Protein AF-A0A7Y5HGL3-F1 (afdb_monomer_lite)

Structure (mmCIF, N/CA/C/O backbone):
data_AF-A0A7Y5HGL3-F1
#
_entry.id   AF-A0A7Y5HGL3-F1
#
loop_
_atom_site.group_PDB
_atom_site.id
_atom_site.type_symbol
_atom_site.label_atom_id
_atom_site.label_alt_id
_atom_site.label_comp_id
_atom_site.label_asym_id
_atom_site.label_entity_id
_atom_site.label_seq_id
_atom_site.pdbx_PDB_ins_code
_atom_site.Cartn_x
_atom_site.Cartn_y
_atom_site.Cartn_z
_atom_site.occupancy
_atom_site.B_iso_or_equiv
_atom_site.auth_seq_id
_atom_site.auth_comp_id
_atom_site.auth_asym_id
_atom_site.auth_atom_id
_atom_site.pdbx_PDB_model_num
ATOM 1 N N . PRO A 1 1 ? 9.202 -0.296 -78.686 1.00 51.34 1 PRO A N 1
ATOM 2 C CA . PRO A 1 1 ? 9.244 -1.516 -77.836 1.00 51.34 1 PRO A CA 1
ATOM 3 C C . PRO A 1 1 ? 9.021 -1.126 -76.359 1.00 51.34 1 PRO A C 1
ATOM 5 O O . PRO A 1 1 ? 9.904 -0.532 -75.760 1.00 51.34 1 PRO A O 1
ATOM 8 N N . ARG A 1 2 ? 7.763 -1.090 -75.887 1.00 49.25 2 ARG A N 1
ATOM 9 C CA . ARG A 1 2 ? 7.068 -2.164 -75.126 1.00 49.25 2 ARG A CA 1
ATOM 10 C C . ARG A 1 2 ? 7.863 -2.584 -73.865 1.00 49.25 2 ARG A C 1
ATOM 12 O O . ARG A 1 2 ? 8.998 -2.998 -74.021 1.00 49.25 2 ARG A O 1
ATOM 19 N N . GLY A 1 3 ? 7.358 -2.514 -72.632 1.00 52.62 3 GLY A N 1
ATOM 20 C CA . GLY A 1 3 ? 5.964 -2.451 -72.192 1.00 52.62 3 GLY A CA 1
ATOM 21 C C . GLY A 1 3 ? 5.788 -1.822 -70.806 1.00 52.62 3 GLY A C 1
ATOM 22 O O . GLY A 1 3 ? 6.617 -1.968 -69.911 1.00 52.62 3 GLY A O 1
ATOM 23 N N . ARG A 1 4 ? 4.673 -1.099 -70.685 1.00 59.66 4 A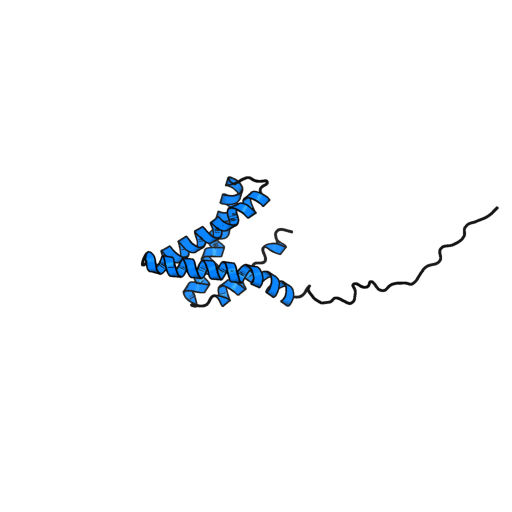RG A N 1
ATOM 24 C CA . ARG A 1 4 ? 3.949 -0.822 -69.449 1.00 59.66 4 ARG A CA 1
ATOM 25 C C . ARG A 1 4 ? 2.806 -1.830 -69.418 1.00 59.66 4 ARG A C 1
ATOM 27 O O . ARG A 1 4 ? 1.859 -1.633 -70.160 1.00 59.66 4 ARG A O 1
ATOM 34 N N . ASP A 1 5 ? 2.912 -2.843 -68.575 1.00 55.31 5 ASP A N 1
ATOM 35 C CA . ASP A 1 5 ? 1.828 -3.730 -68.146 1.00 55.31 5 ASP A CA 1
ATOM 36 C C . ASP A 1 5 ? 2.163 -3.996 -66.669 1.00 55.31 5 ASP A C 1
ATOM 38 O O . ASP A 1 5 ? 3.287 -4.359 -66.346 1.00 55.31 5 ASP A O 1
ATOM 42 N N . GLY A 1 6 ? 1.361 -3.643 -65.675 1.00 56.62 6 GLY A N 1
ATOM 43 C CA . GLY A 1 6 ? -0.039 -3.978 -65.520 1.00 56.62 6 GLY A CA 1
ATOM 44 C C . GLY A 1 6 ? -0.141 -4.661 -64.158 1.00 56.62 6 GLY A C 1
ATOM 45 O O . GLY A 1 6 ? 0.091 -5.857 -64.051 1.00 56.62 6 GLY A O 1
ATOM 46 N N . LEU A 1 7 ? -0.446 -3.903 -63.105 1.00 60.06 7 LEU A N 1
ATOM 47 C CA . LEU A 1 7 ? -0.928 -4.472 -61.846 1.00 60.06 7 LEU A CA 1
ATOM 48 C C . LEU A 1 7 ? -2.207 -3.741 -61.469 1.00 60.06 7 LEU A C 1
ATOM 50 O O . LEU A 1 7 ? -2.236 -2.780 -60.705 1.00 60.06 7 LEU A O 1
ATOM 54 N N . ALA A 1 8 ? -3.261 -4.213 -62.130 1.00 55.59 8 ALA A N 1
ATOM 55 C CA . ALA A 1 8 ? -4.640 -3.993 -61.765 1.00 55.59 8 ALA A CA 1
ATOM 56 C C . ALA A 1 8 ? -4.885 -4.448 -60.319 1.00 55.59 8 ALA A C 1
ATOM 58 O O . ALA A 1 8 ? -4.292 -5.417 -59.835 1.00 55.59 8 ALA A O 1
ATOM 59 N N . GLY A 1 9 ? -5.770 -3.709 -59.655 1.00 54.28 9 GLY A N 1
ATOM 60 C CA . GLY A 1 9 ? -6.139 -3.897 -58.265 1.00 54.28 9 GLY A CA 1
ATOM 61 C C . GLY A 1 9 ? -6.598 -5.316 -57.949 1.00 54.28 9 GLY A C 1
ATOM 62 O O . GLY A 1 9 ? -7.405 -5.916 -58.658 1.00 54.28 9 GLY A O 1
ATOM 63 N N . ARG A 1 10 ? -6.111 -5.817 -56.815 1.00 58.06 10 ARG A N 1
ATOM 64 C CA . ARG A 1 10 ? -6.760 -6.897 -56.082 1.00 58.06 10 ARG A CA 1
ATOM 65 C C . ARG A 1 10 ? -7.737 -6.272 -55.081 1.00 58.06 10 ARG A C 1
ATOM 67 O O . ARG A 1 10 ? -7.271 -5.642 -54.135 1.00 58.06 10 ARG A O 1
ATOM 74 N N . PRO A 1 11 ? -9.060 -6.446 -55.235 1.00 59.91 11 PRO A N 1
ATOM 75 C CA . PRO A 1 11 ? -9.981 -6.309 -54.120 1.00 59.91 11 PRO A CA 1
ATOM 76 C C . PRO A 1 11 ? -9.848 -7.593 -53.301 1.00 59.91 11 PRO A C 1
ATOM 78 O O . PRO A 1 11 ? -10.306 -8.657 -53.711 1.00 59.91 11 PRO A O 1
ATOM 81 N N . GLY A 1 12 ? -9.113 -7.537 -52.197 1.00 53.84 12 GLY A N 1
ATOM 82 C CA . GLY A 1 12 ? -8.804 -8.757 -51.467 1.00 53.84 12 GLY A CA 1
ATOM 83 C C . GLY A 1 12 ? -8.102 -8.497 -50.157 1.00 53.84 12 GLY A C 1
ATOM 84 O O . GLY A 1 12 ? -6.888 -8.632 -50.079 1.00 53.84 12 GLY A O 1
ATOM 85 N N . ALA A 1 13 ? -8.897 -8.122 -49.166 1.00 58.00 13 ALA A N 1
ATOM 86 C CA . ALA A 1 13 ? -8.995 -8.771 -47.864 1.00 58.00 13 ALA A CA 1
ATOM 87 C C . ALA A 1 13 ? -9.587 -7.720 -46.931 1.00 58.00 13 ALA A C 1
ATOM 89 O O . ALA A 1 13 ? -8.910 -6.755 -46.586 1.00 58.00 13 ALA A O 1
ATOM 90 N N . GLY A 1 14 ? -10.861 -7.887 -46.560 1.00 52.88 14 GLY A N 1
ATOM 91 C CA . GLY A 1 14 ? -11.323 -7.284 -45.315 1.00 52.88 14 GLY A CA 1
ATOM 92 C C . GLY A 1 14 ? -10.315 -7.680 -44.245 1.00 52.88 14 GLY A C 1
ATOM 93 O O . GLY A 1 14 ? -9.933 -8.853 -44.168 1.00 52.88 14 GLY A O 1
ATOM 94 N N . ASP A 1 15 ? -9.791 -6.680 -43.549 1.00 51.88 15 ASP A N 1
ATOM 95 C CA . ASP A 1 15 ? -8.754 -6.865 -42.551 1.00 51.88 15 ASP A CA 1
ATOM 96 C C . ASP A 1 15 ? -9.248 -7.950 -41.573 1.00 51.88 15 ASP A C 1
ATOM 98 O O . ASP A 1 15 ? -10.328 -7.786 -40.995 1.00 51.88 15 ASP A O 1
ATOM 102 N N . PRO A 1 16 ? -8.533 -9.076 -41.368 1.00 50.75 16 PRO A N 1
ATOM 103 C CA . PRO A 1 16 ? -8.954 -10.135 -40.438 1.00 50.75 16 PRO A CA 1
ATOM 104 C C . PRO A 1 16 ? -9.128 -9.636 -38.994 1.00 50.75 16 PRO A C 1
ATOM 106 O O . PRO A 1 16 ? -9.556 -10.376 -38.109 1.00 50.75 16 PRO A O 1
ATOM 109 N N . LEU A 1 17 ? -8.773 -8.375 -38.753 1.00 52.06 17 LEU A N 1
ATOM 110 C CA . LEU A 1 17 ? -8.852 -7.665 -37.494 1.00 52.06 17 LEU A CA 1
ATOM 111 C C . LEU A 1 17 ? -10.203 -6.962 -37.259 1.00 52.06 17 LEU A C 1
ATOM 113 O O . LEU A 1 17 ? -10.451 -6.541 -36.131 1.00 52.06 17 LEU A O 1
ATOM 117 N N . GLU A 1 18 ? -11.113 -6.897 -38.241 1.00 44.84 18 GLU A N 1
ATOM 118 C CA . GLU A 1 18 ? -12.474 -6.349 -38.042 1.00 44.84 18 GLU A CA 1
ATOM 119 C C . GLU A 1 18 ? -13.393 -7.260 -37.196 1.00 44.84 18 GLU A C 1
ATOM 121 O O . GLU A 1 18 ? -14.457 -6.831 -36.754 1.00 44.84 18 GLU A O 1
ATOM 126 N N . GLY A 1 19 ? -12.984 -8.503 -36.910 1.00 43.72 19 GLY A N 1
ATOM 127 C CA . GLY A 1 19 ? -13.801 -9.496 -36.194 1.00 43.72 19 GLY A CA 1
ATOM 128 C C . GLY A 1 19 ? -13.515 -9.678 -34.698 1.00 43.72 19 GLY A C 1
ATOM 129 O O . GLY A 1 19 ? -14.238 -10.416 -34.032 1.00 43.72 19 GLY A O 1
ATOM 130 N N . ALA A 1 20 ? -12.488 -9.036 -34.133 1.00 44.06 20 ALA A N 1
ATOM 131 C CA . ALA A 1 20 ? -12.068 -9.262 -32.745 1.00 44.06 20 ALA A CA 1
ATOM 132 C C . ALA A 1 20 ? -12.395 -8.067 -31.834 1.00 44.06 20 ALA A C 1
ATOM 134 O O . ALA A 1 20 ? -11.522 -7.458 -31.220 1.00 44.06 20 ALA A O 1
ATOM 135 N N . GLY A 1 21 ? -13.686 -7.769 -31.678 1.00 45.91 21 GLY A N 1
ATOM 136 C CA . GLY A 1 21 ? -14.216 -6.867 -30.643 1.00 45.91 21 GLY A CA 1
ATOM 137 C C . GLY A 1 21 ? -14.090 -7.402 -29.203 1.00 45.91 21 GLY A C 1
ATOM 138 O O . GLY A 1 21 ? -14.905 -7.066 -28.348 1.00 45.91 21 GLY A O 1
ATOM 139 N N . GLY A 1 22 ? -13.104 -8.254 -28.913 1.00 48.12 22 GLY A N 1
ATOM 140 C CA . GLY A 1 22 ? -12.921 -8.920 -27.624 1.00 48.12 22 GLY A CA 1
ATOM 141 C C . GLY A 1 22 ? -11.652 -8.447 -26.926 1.00 48.12 22 GLY A C 1
ATOM 142 O O . GLY A 1 22 ? -10.604 -9.058 -27.083 1.00 48.12 22 GLY A O 1
ATOM 143 N N . GLY A 1 23 ? -11.733 -7.360 -26.151 1.00 48.81 23 GLY A N 1
ATOM 144 C CA . GLY A 1 23 ? -10.656 -6.996 -25.214 1.00 48.81 23 GLY A CA 1
ATOM 145 C C . GLY A 1 23 ? -10.374 -5.506 -25.021 1.00 48.81 23 GLY A C 1
ATOM 146 O O . GLY A 1 23 ? -9.606 -5.155 -24.135 1.00 48.81 23 GLY A O 1
ATOM 147 N N . ARG A 1 24 ? -11.005 -4.611 -25.792 1.00 54.69 24 ARG A N 1
ATOM 148 C CA . ARG A 1 24 ? -10.813 -3.146 -25.696 1.00 54.69 24 ARG A CA 1
ATOM 149 C C . ARG A 1 24 ? -11.998 -2.408 -25.055 1.00 54.69 24 ARG A C 1
ATOM 151 O O . ARG A 1 24 ? -12.281 -1.266 -25.394 1.00 54.69 24 ARG A O 1
ATOM 158 N N . GLY A 1 25 ? -12.731 -3.081 -24.171 1.00 64.75 25 GLY A N 1
ATOM 159 C CA . GLY A 1 25 ? -13.866 -2.507 -23.440 1.00 64.75 25 GLY A CA 1
ATOM 160 C C . GLY A 1 25 ? -13.586 -2.383 -21.944 1.00 64.75 25 GLY A C 1
ATOM 161 O O . GLY A 1 25 ? -12.643 -2.985 -21.430 1.00 64.75 25 GLY A O 1
ATOM 162 N N . TRP A 1 26 ? -14.455 -1.668 -21.228 1.00 64.62 26 TRP A N 1
ATOM 163 C CA . TRP A 1 26 ? -14.401 -1.503 -19.768 1.00 64.62 26 TRP A CA 1
ATOM 164 C C . TRP A 1 26 ? -14.208 -2.822 -19.000 1.00 64.62 26 TRP A C 1
ATOM 166 O O . TRP A 1 26 ? -13.506 -2.844 -17.996 1.00 64.62 26 TRP A O 1
ATOM 176 N N . GLY A 1 27 ? -14.750 -3.940 -19.497 1.00 67.25 27 GLY A N 1
ATOM 177 C CA . GLY A 1 27 ? -14.555 -5.263 -18.893 1.00 67.25 27 GLY A CA 1
ATOM 178 C C . GLY A 1 27 ? -13.107 -5.772 -18.925 1.00 67.25 27 GLY A C 1
ATOM 179 O O . GLY A 1 27 ? -12.647 -6.347 -17.944 1.00 67.25 27 GLY A O 1
ATOM 180 N N . GLY A 1 28 ? -12.361 -5.522 -20.007 1.00 66.94 28 GLY A N 1
ATOM 181 C CA . GLY A 1 28 ? -10.946 -5.905 -20.104 1.00 66.94 28 GLY A CA 1
ATOM 182 C C . GLY A 1 28 ? -10.063 -5.062 -19.184 1.00 66.94 28 GLY A C 1
ATOM 183 O O . 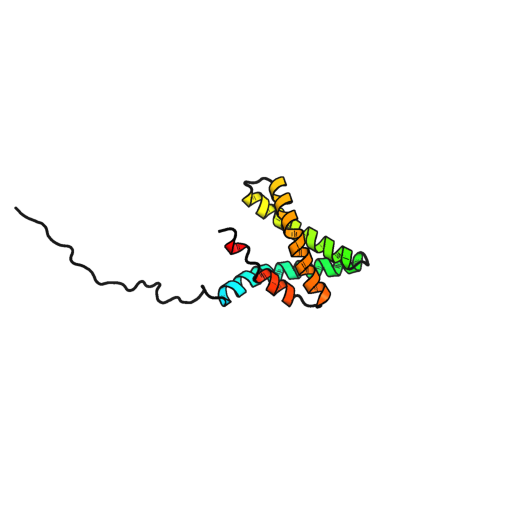GLY A 1 28 ? -9.203 -5.595 -18.489 1.00 66.94 28 GLY A O 1
ATOM 184 N N . LEU A 1 29 ? -10.352 -3.760 -19.109 1.00 66.88 29 LEU A N 1
ATOM 185 C CA . LEU A 1 29 ? -9.715 -2.832 -18.175 1.00 66.88 29 LEU A CA 1
ATOM 186 C C . LEU A 1 29 ? -9.946 -3.261 -16.720 1.00 66.88 29 LEU A C 1
ATOM 188 O O . LEU A 1 29 ? -8.993 -3.360 -15.952 1.00 66.88 29 LEU A O 1
ATOM 192 N N . LEU A 1 30 ? -11.186 -3.588 -16.350 1.00 69.81 30 LEU A N 1
ATOM 193 C CA . LEU A 1 30 ? -11.513 -4.053 -15.001 1.00 69.81 30 LEU A CA 1
ATOM 194 C C . LEU A 1 30 ? -10.817 -5.371 -14.649 1.00 69.81 30 LEU A C 1
ATOM 196 O O . LEU A 1 30 ? -10.319 -5.500 -13.537 1.00 69.81 30 LEU A O 1
ATOM 200 N N . LEU A 1 31 ? -10.745 -6.332 -15.574 1.00 75.50 31 LEU A N 1
ATOM 201 C CA . LEU A 1 31 ? -10.053 -7.603 -15.338 1.00 75.50 31 LEU A CA 1
ATOM 202 C C . LEU A 1 31 ? -8.542 -7.411 -15.166 1.00 75.50 31 LEU A C 1
ATOM 204 O O . LEU A 1 31 ? -7.954 -7.986 -14.249 1.00 75.50 31 LEU A O 1
ATOM 208 N N . LEU A 1 32 ? -7.921 -6.574 -16.002 1.00 73.19 32 LEU A N 1
ATOM 209 C CA . LEU A 1 32 ? -6.493 -6.281 -15.906 1.00 73.19 32 LEU A CA 1
ATOM 210 C C . LEU A 1 32 ? -6.173 -5.525 -14.607 1.00 73.19 32 LEU A C 1
ATOM 212 O O . LEU A 1 32 ? -5.297 -5.941 -13.852 1.00 73.19 32 LEU A O 1
ATOM 216 N N . GLY A 1 33 ? -6.937 -4.472 -14.302 1.00 71.69 33 GLY A N 1
ATOM 217 C CA . GLY A 1 33 ? -6.799 -3.695 -13.070 1.00 71.69 33 GLY A CA 1
ATOM 218 C C . GLY A 1 33 ? -7.044 -4.531 -11.812 1.00 71.69 33 GLY A C 1
ATOM 219 O O . GLY A 1 33 ? -6.285 -4.436 -10.852 1.00 71.69 33 GLY A O 1
ATOM 220 N N . ALA A 1 34 ? -8.043 -5.418 -11.825 1.00 80.31 34 ALA A N 1
ATOM 221 C CA . ALA A 1 34 ? -8.326 -6.313 -10.705 1.00 80.31 34 ALA A CA 1
ATOM 222 C C . ALA A 1 34 ? -7.206 -7.336 -10.469 1.00 80.31 34 ALA A C 1
ATOM 224 O O . ALA A 1 34 ? -6.928 -7.671 -9.318 1.00 80.31 34 ALA A O 1
ATOM 225 N N . SER A 1 35 ? -6.544 -7.811 -11.531 1.00 81.69 35 SER A N 1
ATOM 226 C CA . SER A 1 35 ? -5.481 -8.815 -11.412 1.00 81.69 35 SER A CA 1
ATOM 227 C C . SER A 1 35 ? -4.275 -8.328 -10.598 1.00 81.69 35 SER A C 1
ATOM 229 O O . SER A 1 35 ? -3.707 -9.114 -9.842 1.00 81.69 35 SER A O 1
ATOM 231 N N . ALA A 1 36 ? -3.943 -7.033 -10.676 1.00 83.50 36 ALA A N 1
ATOM 232 C CA . ALA A 1 36 ? -2.928 -6.394 -9.835 1.00 83.50 36 ALA A CA 1
ATOM 233 C C . ALA A 1 36 ? -3.505 -5.895 -8.496 1.00 83.50 36 ALA A C 1
ATOM 235 O O . ALA A 1 36 ? -2.925 -6.128 -7.436 1.00 83.50 36 ALA A O 1
ATOM 236 N N . ALA A 1 37 ? -4.689 -5.274 -8.516 1.00 91.25 37 ALA A N 1
ATOM 237 C CA . ALA A 1 37 ? -5.275 -4.665 -7.324 1.00 91.25 37 ALA A CA 1
ATOM 238 C C . ALA A 1 37 ? -5.615 -5.685 -6.224 1.00 91.25 37 ALA A C 1
ATOM 240 O O . ALA A 1 37 ? -5.400 -5.411 -5.047 1.00 91.25 37 ALA A O 1
ATOM 241 N N . ILE A 1 38 ? -6.133 -6.868 -6.572 1.00 94.38 38 ILE A N 1
ATOM 242 C CA . ILE A 1 38 ? -6.523 -7.885 -5.581 1.00 94.38 38 ILE A CA 1
ATOM 243 C C . ILE A 1 38 ? -5.337 -8.331 -4.707 1.00 94.38 38 ILE A C 1
ATOM 245 O O . ILE A 1 38 ? -5.454 -8.214 -3.483 1.00 94.38 38 ILE A O 1
ATOM 249 N N . PRO A 1 39 ? -4.216 -8.844 -5.257 1.00 95.38 39 PRO A N 1
ATOM 250 C CA . PRO A 1 39 ? -3.097 -9.291 -4.430 1.00 9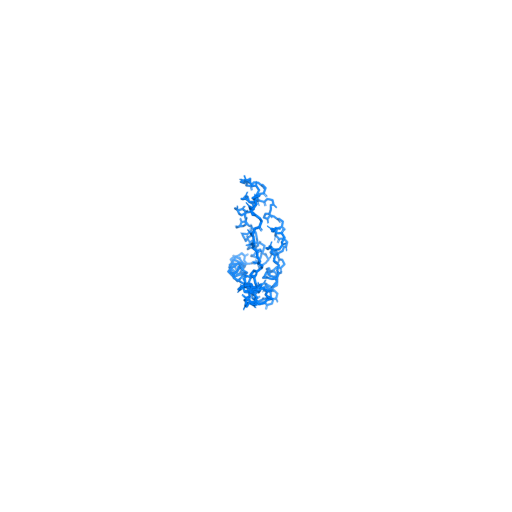5.38 39 PRO A CA 1
ATOM 251 C C . PRO A 1 39 ? -2.470 -8.146 -3.624 1.00 95.38 39 PRO A C 1
ATOM 253 O O . PRO A 1 39 ? -2.128 -8.344 -2.455 1.00 95.38 39 PRO A O 1
ATOM 256 N N . GLU A 1 40 ? -2.370 -6.945 -4.195 1.00 95.75 40 GLU A N 1
ATOM 257 C CA . GLU A 1 40 ? -1.802 -5.787 -3.501 1.00 95.75 40 GLU A CA 1
ATOM 258 C C . GLU A 1 40 ? -2.662 -5.312 -2.324 1.00 95.75 40 GLU A C 1
ATOM 260 O O . GLU A 1 40 ? -2.152 -5.116 -1.215 1.00 95.75 40 GLU A O 1
ATOM 265 N N . GLU A 1 41 ? -3.972 -5.165 -2.527 1.00 96.62 41 GLU A N 1
ATOM 266 C CA . GLU A 1 41 ? -4.891 -4.770 -1.459 1.00 96.62 41 GLU A CA 1
ATOM 267 C C . GLU A 1 41 ? -5.034 -5.870 -0.401 1.00 96.62 41 GLU A C 1
ATOM 269 O O . GLU A 1 41 ? -5.116 -5.569 0.792 1.00 96.62 41 GLU A O 1
ATOM 274 N N . PHE A 1 42 ? -4.997 -7.146 -0.800 1.00 97.38 42 PHE A N 1
ATOM 275 C CA . PHE A 1 42 ? -5.003 -8.266 0.140 1.00 97.38 42 PHE A CA 1
ATOM 276 C C . PHE A 1 42 ? -3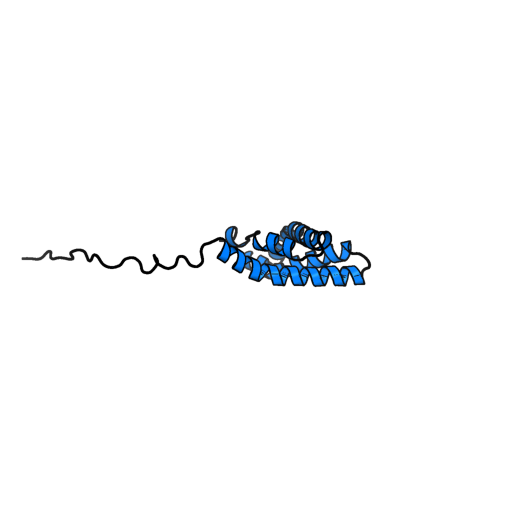.773 -8.244 1.053 1.00 97.38 42 PHE A C 1
ATOM 278 O O . PHE A 1 42 ? -3.916 -8.323 2.277 1.00 97.38 42 PHE A O 1
ATOM 285 N N . LEU A 1 43 ? -2.572 -8.072 0.487 1.00 97.56 43 LEU A N 1
ATOM 286 C CA . LEU A 1 43 ? -1.344 -7.928 1.269 1.00 97.56 43 LEU A CA 1
ATOM 287 C C . LEU A 1 43 ? -1.461 -6.756 2.249 1.00 97.56 43 LEU A C 1
ATOM 289 O O . LEU A 1 43 ? -1.189 -6.917 3.443 1.00 97.56 43 LEU A O 1
ATOM 293 N N . ARG A 1 44 ? -1.912 -5.589 1.774 1.00 96.62 44 ARG A N 1
ATOM 294 C CA . ARG A 1 44 ? -2.053 -4.397 2.620 1.00 96.62 44 ARG A CA 1
ATOM 295 C C . ARG A 1 44 ? -3.047 -4.624 3.755 1.00 96.62 44 ARG A C 1
ATOM 297 O O . ARG A 1 44 ? -2.767 -4.231 4.884 1.00 96.62 44 ARG A O 1
ATOM 304 N N . PHE A 1 45 ? -4.161 -5.307 3.500 1.00 97.69 45 PHE A N 1
ATOM 305 C CA . PHE A 1 45 ? -5.131 -5.683 4.529 1.00 97.69 45 PHE A CA 1
ATOM 306 C C . PHE A 1 45 ? -4.538 -6.611 5.591 1.00 97.69 45 PHE A C 1
ATOM 308 O O . PHE A 1 45 ? -4.725 -6.367 6.788 1.00 97.69 45 PHE A O 1
ATOM 315 N N . VAL A 1 46 ? -3.791 -7.643 5.187 1.00 98.25 46 VAL A N 1
ATOM 316 C CA . VAL A 1 46 ? -3.123 -8.549 6.132 1.00 98.25 46 VAL A CA 1
ATOM 317 C C . VAL A 1 46 ? -2.134 -7.773 7.002 1.00 98.25 46 VAL A C 1
ATOM 319 O O . VAL A 1 46 ? -2.207 -7.859 8.227 1.00 98.25 46 VAL A O 1
ATOM 322 N N . LEU A 1 47 ? -1.260 -6.961 6.405 1.00 98.31 47 LEU A N 1
ATOM 323 C CA . LEU A 1 47 ? -0.290 -6.158 7.156 1.00 98.31 47 LEU A CA 1
ATOM 324 C C . LEU A 1 47 ? -0.982 -5.167 8.102 1.00 98.31 47 LEU A C 1
ATOM 326 O O . LEU A 1 47 ? -0.666 -5.119 9.291 1.00 98.31 47 LEU A O 1
ATOM 330 N N . GLN A 1 48 ? -1.979 -4.433 7.605 1.00 97.88 48 GLN A N 1
ATOM 331 C CA . GLN A 1 48 ? -2.719 -3.433 8.374 1.00 97.88 48 GLN A CA 1
ATOM 332 C C . GLN A 1 48 ? -3.401 -4.049 9.597 1.00 97.88 48 GLN A C 1
ATOM 334 O O . GLN A 1 48 ? -3.335 -3.487 10.692 1.00 97.88 48 GLN A O 1
ATOM 339 N N . THR A 1 49 ? -4.052 -5.202 9.431 1.00 97.50 49 THR A N 1
ATOM 340 C CA . THR A 1 49 ? -4.767 -5.875 10.523 1.00 97.50 49 THR A CA 1
ATOM 341 C C . THR A 1 49 ? -3.812 -6.509 11.530 1.00 97.50 49 THR A C 1
ATOM 343 O O . THR A 1 49 ? -4.000 -6.339 12.736 1.00 97.50 49 THR A O 1
ATOM 346 N N . ARG A 1 50 ? -2.756 -7.192 11.071 1.00 98.06 50 ARG A N 1
ATOM 347 C CA . ARG A 1 50 ? -1.809 -7.896 11.950 1.00 98.06 50 ARG A CA 1
ATOM 348 C C . ARG A 1 50 ? -0.925 -6.934 12.729 1.00 98.06 50 ARG A C 1
ATOM 350 O O . ARG A 1 50 ? -0.809 -7.082 13.944 1.00 98.06 50 ARG A O 1
ATOM 357 N N . TRP A 1 51 ? -0.365 -5.915 12.081 1.00 98.50 51 TRP A N 1
ATOM 358 C CA . TRP A 1 51 ? 0.402 -4.891 12.792 1.00 98.50 51 TRP A CA 1
ATOM 359 C C . TRP A 1 51 ? -0.485 -3.993 13.638 1.00 98.50 51 TRP A C 1
ATOM 361 O O . TRP A 1 51 ? -0.090 -3.647 14.747 1.00 98.50 51 TRP A O 1
ATOM 371 N N . GLY A 1 52 ? -1.704 -3.686 13.190 1.00 98.06 52 GLY A N 1
ATOM 372 C CA . GLY A 1 52 ? -2.670 -2.961 14.012 1.00 98.06 52 GLY A CA 1
ATOM 373 C C . GLY A 1 52 ? -2.963 -3.682 15.330 1.00 98.06 52 GLY A C 1
ATOM 374 O O . GLY A 1 52 ? -2.950 -3.053 16.389 1.00 98.06 52 GLY A O 1
ATOM 375 N N . ALA A 1 53 ? -3.150 -5.005 15.276 1.00 98.00 53 ALA A N 1
ATOM 376 C CA . ALA A 1 53 ? -3.329 -5.845 16.458 1.00 98.00 53 ALA A CA 1
ATOM 377 C C . ALA A 1 53 ? -2.053 -5.933 17.314 1.00 98.00 53 ALA A C 1
ATOM 379 O O . ALA A 1 53 ? -2.112 -5.713 18.523 1.00 98.00 53 ALA A O 1
ATOM 380 N N . SER A 1 54 ? -0.894 -6.194 16.699 1.00 98.44 54 SER A N 1
ATOM 381 C CA . SER A 1 54 ? 0.387 -6.339 17.406 1.00 98.44 54 SER A CA 1
ATOM 382 C C . SER A 1 54 ? 0.822 -5.059 18.122 1.00 98.44 54 SER A C 1
ATOM 384 O O . SER A 1 54 ? 1.346 -5.123 19.230 1.00 98.44 54 SER A O 1
ATOM 386 N N . LEU A 1 55 ? 0.605 -3.897 17.503 1.00 98.12 55 LEU A N 1
ATOM 387 C CA . LEU A 1 55 ? 0.978 -2.588 18.045 1.00 98.12 55 LEU A CA 1
ATOM 388 C C . LEU A 1 55 ? -0.117 -1.978 18.924 1.00 98.12 55 LEU A C 1
ATOM 390 O O . LEU A 1 55 ? 0.060 -0.876 19.437 1.00 98.12 55 LEU A O 1
ATOM 394 N N . ARG A 1 56 ? -1.268 -2.656 19.061 1.00 97.94 56 ARG A N 1
ATOM 395 C CA . ARG A 1 56 ? -2.472 -2.137 19.734 1.00 97.94 56 ARG A CA 1
ATOM 396 C C . ARG A 1 56 ? -2.886 -0.755 19.206 1.00 97.94 56 ARG A C 1
ATOM 398 O O . ARG A 1 56 ? -3.420 0.072 19.937 1.00 97.94 56 ARG A O 1
ATOM 405 N N . SER A 1 57 ? -2.626 -0.502 17.923 1.00 98.06 57 SER A N 1
ATOM 406 C CA . SER A 1 57 ? -2.872 0.777 17.263 1.00 98.06 57 SER A CA 1
ATOM 407 C C . SER A 1 57 ? -3.284 0.544 15.808 1.00 98.06 57 SER A C 1
ATOM 409 O O . SER A 1 57 ? -2.430 0.361 14.935 1.00 98.06 57 SER A O 1
ATOM 411 N N . PRO A 1 58 ? -4.596 0.584 15.505 1.00 96.50 58 PRO A N 1
ATOM 412 C CA . PRO A 1 58 ? -5.090 0.444 14.136 1.00 96.50 58 PRO A CA 1
ATOM 413 C C . PRO A 1 58 ? -4.521 1.503 13.184 1.00 96.50 58 PRO A C 1
ATOM 415 O O . PRO A 1 58 ? -4.320 1.228 12.004 1.00 96.50 58 PRO A O 1
ATOM 418 N N . ALA A 1 59 ? -4.247 2.709 13.693 1.00 96.81 59 ALA A N 1
ATOM 419 C CA . ALA A 1 59 ? -3.635 3.781 12.915 1.00 96.81 59 ALA A CA 1
ATOM 420 C C . ALA A 1 59 ? -2.182 3.455 12.539 1.00 96.81 59 ALA A C 1
ATOM 422 O O . ALA A 1 59 ? -1.811 3.616 11.380 1.00 96.81 59 ALA A O 1
ATOM 423 N N . ALA A 1 60 ? -1.387 2.935 13.482 1.00 97.94 60 ALA A N 1
ATOM 424 C CA . ALA A 1 60 ? -0.015 2.523 13.197 1.00 97.94 60 ALA A CA 1
ATOM 425 C C . ALA A 1 60 ? 0.025 1.378 12.176 1.00 97.94 60 ALA A C 1
ATOM 427 O O . ALA A 1 60 ? 0.791 1.445 11.221 1.00 97.94 60 ALA A O 1
ATOM 428 N N . GLY A 1 61 ? -0.846 0.370 12.320 1.00 98.12 61 GLY A N 1
ATOM 429 C CA . GLY A 1 61 ? -0.957 -0.722 11.349 1.00 98.12 61 GLY A CA 1
ATOM 430 C C . GLY A 1 61 ? -1.274 -0.229 9.934 1.00 98.12 61 GLY A C 1
ATOM 431 O O . GLY A 1 61 ? -0.625 -0.645 8.980 1.00 98.12 61 GLY A O 1
ATOM 432 N N . TRP A 1 62 ? -2.222 0.701 9.801 1.00 97.88 62 TRP A N 1
ATOM 433 C CA . TRP A 1 62 ? -2.594 1.317 8.521 1.00 97.88 62 TRP A CA 1
ATOM 434 C C . TRP A 1 62 ? -1.444 2.098 7.871 1.00 97.88 62 TRP A C 1
ATOM 436 O O . TRP A 1 62 ? -1.157 1.902 6.687 1.00 97.88 62 TRP A O 1
ATOM 446 N N . ILE A 1 63 ? -0.750 2.938 8.644 1.00 98.25 63 ILE A N 1
ATOM 447 C CA . ILE A 1 63 ? 0.392 3.718 8.150 1.00 98.25 63 ILE A CA 1
ATOM 448 C C . ILE A 1 63 ? 1.527 2.780 7.727 1.00 98.25 63 ILE A C 1
ATOM 450 O O . ILE A 1 63 ? 2.013 2.879 6.605 1.00 98.25 63 ILE A O 1
ATOM 454 N N . LEU A 1 64 ? 1.915 1.824 8.575 1.00 98.44 64 LEU A N 1
ATOM 455 C CA . LEU A 1 64 ? 3.020 0.906 8.284 1.00 98.44 64 LEU A CA 1
ATOM 456 C C . LEU A 1 64 ? 2.731 -0.002 7.088 1.00 98.44 64 LEU A C 1
ATOM 458 O O . LEU A 1 64 ? 3.597 -0.172 6.233 1.00 98.44 64 LEU A O 1
ATOM 462 N N . ALA A 1 65 ? 1.516 -0.547 6.984 1.00 98.31 65 ALA A N 1
ATOM 463 C CA . ALA A 1 65 ? 1.115 -1.347 5.828 1.00 98.31 65 ALA A CA 1
ATOM 464 C C . ALA A 1 65 ? 1.217 -0.547 4.524 1.00 98.31 65 ALA A C 1
ATOM 466 O O . ALA A 1 65 ? 1.673 -1.075 3.512 1.00 98.31 65 ALA A O 1
ATOM 467 N N . THR A 1 66 ? 0.851 0.737 4.563 1.00 98.31 66 THR A N 1
ATOM 468 C CA . THR A 1 66 ? 0.985 1.642 3.416 1.00 98.31 66 THR A CA 1
ATOM 469 C C . THR A 1 66 ? 2.447 1.905 3.067 1.00 98.31 66 THR A C 1
ATOM 471 O O . THR A 1 66 ? 2.806 1.853 1.895 1.00 98.31 66 THR A O 1
ATOM 474 N N . LEU A 1 67 ? 3.304 2.152 4.060 1.00 98.44 67 LEU A N 1
ATOM 475 C CA . LEU A 1 67 ? 4.731 2.390 3.830 1.00 98.44 67 LEU A CA 1
ATOM 476 C C . LEU A 1 67 ? 5.431 1.162 3.244 1.00 98.44 67 LEU A C 1
ATOM 478 O O . LEU A 1 67 ? 6.238 1.305 2.332 1.00 98.44 67 LEU A O 1
ATOM 482 N N . VAL A 1 68 ? 5.098 -0.043 3.714 1.00 98.50 68 VAL A N 1
ATOM 483 C CA . VAL A 1 68 ? 5.642 -1.283 3.143 1.00 98.50 68 VAL A CA 1
ATOM 484 C C . VAL A 1 68 ? 5.133 -1.514 1.728 1.00 98.50 68 VAL A C 1
ATOM 486 O O . VAL A 1 68 ? 5.934 -1.802 0.845 1.00 98.50 68 VAL A O 1
ATOM 489 N N . TRP A 1 69 ? 3.836 -1.324 1.479 1.00 97.81 69 TRP A N 1
ATOM 490 C CA . TRP A 1 69 ? 3.288 -1.388 0.124 1.00 97.81 69 TRP A CA 1
ATOM 491 C C . TRP A 1 69 ? 3.992 -0.399 -0.825 1.00 97.81 69 TRP A C 1
ATOM 493 O O . TRP A 1 69 ? 4.411 -0.791 -1.912 1.00 97.81 69 TRP A O 1
ATOM 503 N N . ALA A 1 70 ? 4.219 0.846 -0.396 1.00 97.75 70 ALA A N 1
ATOM 504 C CA . ALA A 1 70 ? 4.954 1.834 -1.183 1.00 97.75 70 ALA A CA 1
ATOM 505 C C . ALA A 1 70 ? 6.420 1.421 -1.408 1.00 97.75 70 ALA A C 1
ATOM 507 O O . ALA A 1 70 ? 6.926 1.518 -2.522 1.00 97.75 70 ALA A O 1
ATOM 508 N N . ALA A 1 71 ? 7.099 0.894 -0.384 1.00 98.12 71 ALA A N 1
ATOM 509 C CA . ALA A 1 71 ? 8.483 0.431 -0.493 1.00 98.12 71 ALA A CA 1
ATOM 510 C C . ALA A 1 71 ? 8.653 -0.713 -1.511 1.00 98.12 71 ALA A C 1
ATOM 512 O O . ALA A 1 71 ? 9.657 -0.757 -2.221 1.00 98.12 71 ALA A O 1
ATOM 513 N N . LEU A 1 72 ? 7.657 -1.596 -1.650 1.00 97.25 72 LEU A N 1
ATOM 514 C CA . LEU A 1 72 ? 7.665 -2.662 -2.660 1.00 97.25 72 LEU A CA 1
ATOM 515 C C . LEU A 1 72 ? 7.658 -2.129 -4.105 1.00 97.25 72 LEU A C 1
ATOM 517 O O . LEU A 1 72 ? 8.033 -2.861 -5.017 1.00 97.25 72 LEU A O 1
ATOM 521 N N . HIS A 1 73 ? 7.306 -0.858 -4.321 1.00 96.75 73 HIS A N 1
ATOM 522 C CA . HIS A 1 73 ? 7.345 -0.218 -5.638 1.00 96.75 73 HIS A CA 1
ATOM 523 C C . HIS A 1 73 ? 8.709 0.396 -5.988 1.00 96.75 73 HIS A C 1
ATOM 525 O O . HIS A 1 73 ? 8.932 0.757 -7.146 1.00 96.75 73 HIS A O 1
ATOM 531 N N . VAL A 1 74 ? 9.639 0.504 -5.029 1.00 97.69 74 VAL A N 1
ATOM 532 C CA . VAL A 1 74 ? 10.961 1.118 -5.252 1.00 97.69 74 VAL A CA 1
ATOM 533 C C . VAL A 1 74 ? 11.726 0.472 -6.412 1.00 97.69 74 VAL A C 1
ATOM 535 O O . VAL A 1 74 ? 12.215 1.230 -7.247 1.00 97.69 74 VAL A O 1
ATOM 538 N N . PRO A 1 75 ? 11.812 -0.870 -6.554 1.00 97.75 75 PRO A N 1
ATOM 539 C CA . PRO A 1 75 ? 12.535 -1.477 -7.673 1.00 97.75 75 PRO A CA 1
ATOM 540 C C . PRO A 1 75 ? 11.964 -1.089 -9.042 1.00 97.75 75 PRO A C 1
ATOM 542 O O . PRO A 1 75 ? 12.720 -0.797 -9.965 1.00 97.75 75 PRO A O 1
ATOM 545 N N . ASN A 1 76 ? 10.634 -1.030 -9.163 1.00 95.81 76 ASN A N 1
ATOM 546 C CA . ASN A 1 76 ? 9.966 -0.636 -10.402 1.00 95.81 76 ASN A CA 1
ATOM 547 C C . ASN A 1 76 ? 10.220 0.844 -10.730 1.00 95.81 76 ASN A C 1
ATOM 549 O O . ASN A 1 76 ? 10.592 1.170 -11.855 1.00 95.81 76 ASN A O 1
ATOM 553 N N . PHE A 1 77 ? 10.094 1.742 -9.748 1.00 96.50 77 PHE A N 1
ATOM 554 C CA . PHE A 1 77 ? 10.397 3.159 -9.963 1.00 96.50 77 PHE A CA 1
ATOM 555 C C . PHE A 1 77 ? 11.885 3.415 -10.230 1.00 96.50 77 PHE A C 1
ATOM 557 O O . PHE A 1 77 ? 12.212 4.271 -11.045 1.00 96.50 77 PHE A O 1
ATOM 564 N N . ALA A 1 78 ? 12.788 2.657 -9.607 1.00 97.62 78 ALA A N 1
ATOM 565 C CA . ALA A 1 78 ? 14.218 2.733 -9.893 1.00 97.62 78 ALA A CA 1
ATOM 566 C C . ALA A 1 78 ? 14.522 2.278 -11.328 1.00 97.62 78 ALA A C 1
ATOM 568 O O . ALA A 1 78 ? 15.277 2.944 -12.030 1.00 97.62 78 ALA A O 1
ATOM 569 N N . ALA A 1 79 ? 13.895 1.195 -11.803 1.00 96.75 79 ALA A N 1
ATOM 570 C CA . ALA A 1 79 ? 14.028 0.745 -13.189 1.00 96.75 79 ALA A CA 1
ATOM 571 C C . ALA A 1 79 ? 13.540 1.810 -14.188 1.00 96.75 79 ALA A C 1
ATOM 573 O O . ALA A 1 79 ? 14.218 2.080 -15.178 1.00 96.75 79 ALA A O 1
ATOM 574 N N . GLN A 1 80 ? 12.418 2.476 -13.893 1.00 94.75 80 GLN A N 1
ATOM 575 C CA . GLN A 1 80 ? 11.910 3.606 -14.686 1.00 94.75 80 GLN A CA 1
ATOM 576 C C . GLN A 1 80 ? 12.843 4.829 -14.646 1.00 94.75 80 GLN A C 1
ATOM 578 O O . GLN A 1 80 ? 12.896 5.593 -15.604 1.00 94.75 80 GLN A O 1
ATOM 583 N N . ALA A 1 81 ? 13.611 4.996 -13.567 1.00 96.00 81 ALA A N 1
ATOM 584 C CA . ALA A 1 81 ? 14.592 6.063 -13.385 1.00 96.00 81 ALA A CA 1
ATOM 585 C C . ALA A 1 81 ? 16.015 5.687 -13.855 1.00 96.00 81 ALA A C 1
ATOM 587 O O . ALA A 1 81 ? 16.991 6.285 -13.405 1.00 96.00 81 ALA A O 1
ATOM 588 N N . GLY A 1 82 ? 16.170 4.682 -14.726 1.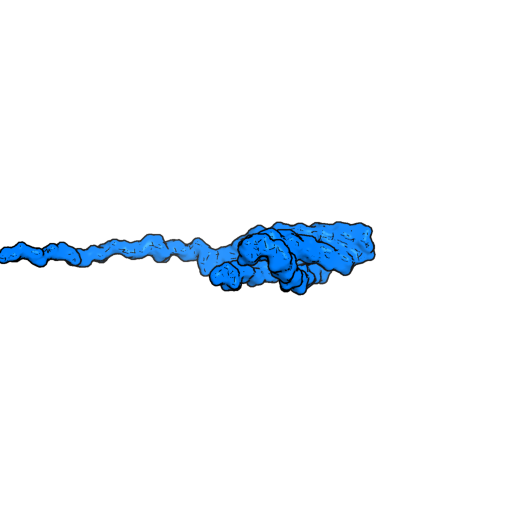00 96.56 82 GLY A N 1
ATOM 589 C CA . GLY A 1 82 ? 17.481 4.286 -15.257 1.00 96.56 82 GLY A CA 1
ATOM 590 C C . GLY A 1 82 ? 18.397 3.587 -14.243 1.00 96.56 82 GLY A C 1
ATOM 591 O O . GLY A 1 82 ? 19.614 3.600 -14.404 1.00 96.56 82 GLY A O 1
ATOM 592 N N . GLY A 1 83 ? 17.828 2.982 -13.198 1.00 95.88 83 GLY A N 1
ATOM 593 C CA . GLY A 1 83 ? 18.551 2.266 -12.142 1.00 95.88 83 GLY A CA 1
ATOM 594 C C . GLY A 1 83 ? 18.856 3.095 -10.890 1.00 95.88 83 GLY A C 1
ATOM 595 O O . GLY A 1 83 ? 19.453 2.565 -9.954 1.00 95.88 83 GLY A O 1
ATOM 596 N N . ASP A 1 84 ? 18.440 4.363 -10.828 1.00 97.38 84 ASP A N 1
ATOM 597 C CA . ASP A 1 84 ? 18.647 5.212 -9.650 1.00 97.38 84 ASP A CA 1
ATOM 598 C C . ASP A 1 84 ? 17.690 4.834 -8.502 1.00 97.38 84 ASP A C 1
ATOM 600 O O . ASP A 1 84 ? 16.484 5.106 -8.525 1.00 97.38 84 ASP A O 1
ATOM 604 N N . ALA A 1 85 ? 18.250 4.226 -7.454 1.00 96.38 85 ALA A N 1
ATOM 605 C CA . ALA A 1 85 ? 17.512 3.822 -6.263 1.00 96.38 85 ALA A CA 1
ATOM 606 C C . ALA A 1 85 ? 16.951 5.008 -5.455 1.00 96.38 85 ALA A C 1
ATOM 608 O O . ALA A 1 85 ? 15.873 4.887 -4.869 1.00 96.38 85 ALA A O 1
ATOM 609 N N . ALA A 1 86 ? 17.641 6.153 -5.420 1.00 97.81 86 ALA A N 1
ATOM 610 C CA . ALA A 1 86 ? 17.174 7.336 -4.698 1.00 97.81 86 ALA A CA 1
ATOM 611 C C . ALA A 1 86 ? 15.966 7.957 -5.408 1.00 97.81 86 ALA A C 1
ATOM 613 O O . ALA A 1 86 ? 14.953 8.257 -4.768 1.00 97.81 86 ALA A O 1
ATOM 614 N N . ALA A 1 87 ? 16.025 8.065 -6.737 1.00 96.94 87 ALA A N 1
ATOM 615 C CA . ALA A 1 87 ? 14.877 8.464 -7.545 1.00 96.94 87 ALA A CA 1
ATOM 616 C C . ALA A 1 87 ? 13.700 7.483 -7.386 1.00 96.94 87 ALA A C 1
ATOM 618 O O . ALA A 1 87 ? 12.558 7.919 -7.222 1.00 96.94 87 ALA A O 1
ATOM 619 N N . GLY A 1 88 ? 13.971 6.173 -7.338 1.00 97.75 88 GLY A N 1
ATOM 620 C CA . GLY A 1 88 ? 12.962 5.144 -7.074 1.00 97.75 88 GLY A CA 1
ATOM 621 C C . GLY A 1 88 ? 12.273 5.300 -5.713 1.00 97.75 88 GLY A C 1
ATOM 622 O O . GLY A 1 88 ? 11.045 5.225 -5.622 1.00 97.75 88 GLY A O 1
ATOM 623 N N . ALA A 1 89 ? 13.040 5.593 -4.660 1.00 97.94 89 ALA A N 1
ATOM 624 C CA . ALA A 1 89 ? 12.510 5.868 -3.324 1.00 97.94 89 ALA A CA 1
ATOM 625 C C . ALA A 1 89 ? 11.630 7.129 -3.294 1.00 97.94 89 ALA A C 1
ATOM 627 O O . ALA A 1 89 ? 10.538 7.109 -2.725 1.00 97.94 89 ALA A O 1
ATOM 628 N N . LEU A 1 90 ? 12.056 8.210 -3.955 1.00 97.56 90 LEU A N 1
ATOM 629 C CA . LEU A 1 90 ? 11.241 9.420 -4.098 1.00 97.56 90 LEU A CA 1
ATOM 630 C C . LEU A 1 90 ? 9.949 9.149 -4.882 1.00 97.56 90 LEU A C 1
ATOM 632 O O . LEU A 1 90 ? 8.899 9.683 -4.526 1.00 97.56 90 LEU A O 1
ATOM 636 N N . GLY A 1 91 ? 9.999 8.294 -5.908 1.00 96.31 91 GLY A N 1
ATOM 637 C CA . GLY A 1 91 ? 8.821 7.808 -6.630 1.00 96.31 91 GLY A CA 1
ATOM 638 C C . GLY A 1 91 ? 7.839 7.075 -5.713 1.00 96.31 91 GLY A C 1
ATOM 639 O O . GLY A 1 91 ? 6.656 7.413 -5.680 1.00 96.31 91 GLY A O 1
ATOM 640 N N . ALA A 1 92 ? 8.335 6.151 -4.889 1.00 97.06 92 ALA A N 1
ATOM 641 C CA . ALA A 1 92 ? 7.527 5.421 -3.912 1.00 97.06 92 ALA A CA 1
ATOM 642 C C . ALA A 1 92 ? 6.878 6.337 -2.857 1.00 97.06 92 ALA A C 1
ATOM 644 O O . ALA A 1 92 ? 5.738 6.119 -2.452 1.00 97.06 92 ALA A O 1
ATOM 645 N N . LEU A 1 93 ? 7.546 7.412 -2.433 1.00 97.19 93 LEU A N 1
ATOM 646 C CA . LEU A 1 93 ? 6.944 8.368 -1.497 1.00 97.19 93 LEU A CA 1
ATOM 647 C C . LEU A 1 93 ? 5.728 9.092 -2.091 1.00 97.19 93 LEU A C 1
ATOM 649 O O . LEU A 1 93 ? 4.778 9.388 -1.364 1.00 97.19 93 LEU A O 1
ATOM 653 N N . ARG A 1 94 ? 5.708 9.329 -3.409 1.00 96.19 94 ARG A N 1
ATOM 654 C CA . ARG A 1 94 ? 4.586 10.000 -4.091 1.00 96.19 94 ARG A CA 1
ATOM 655 C C . ARG A 1 94 ? 3.296 9.183 -4.056 1.00 96.19 94 ARG A C 1
ATOM 657 O O . ARG A 1 94 ? 2.222 9.771 -4.138 1.00 96.19 94 ARG A O 1
ATOM 664 N N . ILE A 1 95 ? 3.384 7.861 -3.897 1.00 95.81 95 ILE A N 1
ATOM 665 C CA . ILE A 1 95 ? 2.208 6.978 -3.844 1.00 95.81 95 ILE A CA 1
ATOM 666 C C . ILE A 1 95 ? 1.688 6.741 -2.420 1.00 95.81 95 ILE A C 1
ATOM 668 O O . ILE A 1 95 ? 0.615 6.169 -2.240 1.00 95.81 95 ILE A O 1
ATOM 672 N N . VAL A 1 96 ? 2.377 7.229 -1.384 1.00 97.88 96 VAL A N 1
ATOM 673 C CA . VAL A 1 96 ? 1.918 7.078 0.008 1.00 97.88 96 VAL A CA 1
ATOM 674 C C . VAL A 1 96 ? 0.525 7.686 0.241 1.00 97.88 96 VAL A C 1
ATOM 676 O O . VAL A 1 96 ? -0.310 6.990 0.822 1.00 97.88 96 VAL A O 1
ATOM 679 N N . PRO A 1 97 ? 0.197 8.912 -0.224 1.00 96.88 97 PRO A N 1
ATOM 680 C CA . PRO A 1 97 ? -1.139 9.477 -0.020 1.00 96.88 97 PRO A CA 1
ATOM 681 C C . PRO A 1 97 ? -2.264 8.621 -0.617 1.00 96.88 97 PRO A C 1
ATOM 683 O O . PRO A 1 97 ? -3.317 8.475 0.006 1.00 96.88 97 PRO A O 1
ATOM 686 N N . VAL A 1 98 ? -2.039 8.010 -1.788 1.00 95.88 98 VAL A N 1
ATOM 687 C CA . VAL A 1 98 ? -3.049 7.155 -2.429 1.00 95.88 98 VAL A CA 1
ATOM 688 C C . VAL A 1 98 ? -3.185 5.807 -1.712 1.00 95.88 98 VAL A C 1
ATOM 690 O O . VAL A 1 98 ? -4.302 5.367 -1.442 1.00 95.88 98 VAL A O 1
ATOM 693 N N . GLY A 1 99 ? -2.074 5.205 -1.274 1.00 96.62 99 GLY A N 1
ATOM 694 C CA . GLY A 1 99 ? -2.111 3.989 -0.458 1.00 96.62 99 GLY A CA 1
ATOM 695 C C . GLY A 1 99 ? -2.810 4.204 0.891 1.00 96.62 99 GLY A C 1
ATOM 696 O O . GLY A 1 99 ? -3.577 3.344 1.335 1.00 96.62 99 GLY A O 1
ATOM 697 N N . LEU A 1 100 ? -2.629 5.382 1.508 1.00 97.94 100 LEU A N 1
ATOM 698 C CA . LEU A 1 100 ? -3.345 5.771 2.725 1.00 97.94 100 LEU A CA 1
ATOM 699 C C . LEU A 1 100 ? -4.852 5.846 2.460 1.00 97.94 100 LEU A C 1
ATOM 701 O O . LEU A 1 100 ? -5.625 5.257 3.218 1.00 97.94 100 LEU A O 1
ATOM 705 N N . LEU A 1 101 ? -5.275 6.507 1.379 1.00 97.31 101 LEU A N 1
ATOM 706 C CA . LEU A 1 101 ? -6.684 6.595 0.990 1.00 97.31 101 LEU A CA 1
ATOM 707 C C . LEU A 1 101 ? -7.316 5.204 0.822 1.00 97.31 101 LEU A C 1
ATOM 709 O O . LEU A 1 101 ? -8.367 4.929 1.401 1.00 97.31 101 LEU A O 1
ATOM 713 N N . TRP A 1 102 ? -6.668 4.301 0.090 1.00 96.94 102 TRP A N 1
ATOM 714 C CA . TRP A 1 102 ? -7.179 2.944 -0.126 1.00 96.94 102 TRP A CA 1
ATOM 715 C C . TRP A 1 102 ? -7.212 2.116 1.165 1.00 96.94 102 TRP A C 1
ATOM 717 O O . TRP A 1 102 ? -8.221 1.476 1.468 1.00 96.94 102 TRP A O 1
ATOM 727 N N . GLY A 1 103 ? -6.169 2.195 1.999 1.00 96.69 103 GLY A N 1
ATOM 728 C CA . GLY A 1 103 ? -6.159 1.552 3.319 1.00 96.69 103 GLY A CA 1
ATOM 729 C C . GLY A 1 103 ? -7.261 2.079 4.251 1.00 96.69 103 GLY A C 1
ATOM 730 O O . GLY A 1 103 ? -7.869 1.308 5.004 1.00 96.69 103 GLY A O 1
ATOM 731 N N . TYR A 1 104 ? -7.586 3.375 4.154 1.00 97.75 104 TYR A N 1
ATOM 732 C CA . TYR A 1 104 ? -8.700 3.984 4.876 1.00 97.75 104 TYR A CA 1
ATOM 733 C C . TYR A 1 104 ? -10.048 3.414 4.428 1.00 97.75 104 TYR A C 1
ATOM 735 O O . TYR A 1 104 ? -10.864 3.084 5.289 1.00 97.75 104 TYR A O 1
ATOM 743 N N . LEU A 1 105 ? -10.276 3.232 3.121 1.00 97.62 105 LEU A N 1
ATOM 744 C CA . LEU A 1 105 ? -11.503 2.614 2.602 1.00 97.62 105 LEU A CA 1
ATOM 745 C C . LEU A 1 105 ? -11.707 1.212 3.185 1.00 97.62 105 LEU A C 1
ATOM 747 O O . LEU A 1 105 ? -12.781 0.918 3.718 1.00 97.62 105 LEU A O 1
ATOM 751 N N . THR A 1 106 ? -10.660 0.385 3.179 1.00 96.38 106 THR A N 1
ATOM 752 C CA . THR A 1 106 ? -10.695 -0.957 3.777 1.00 96.38 106 THR A CA 1
ATOM 753 C C . THR A 1 106 ? -10.996 -0.896 5.272 1.00 96.38 106 THR A C 1
ATOM 755 O O . THR A 1 106 ? -11.866 -1.611 5.768 1.00 96.38 106 THR A O 1
ATOM 758 N N . ARG A 1 107 ? -10.337 0.005 6.012 1.00 94.69 107 ARG A N 1
ATOM 759 C CA . ARG A 1 107 ? -10.562 0.174 7.457 1.00 94.69 107 ARG A CA 1
ATOM 760 C C . ARG A 1 107 ? -11.980 0.645 7.777 1.00 94.69 107 ARG A C 1
ATOM 762 O O . ARG A 1 107 ? -12.571 0.181 8.747 1.00 94.69 107 ARG A O 1
ATOM 769 N N . ARG A 1 108 ? -12.505 1.600 7.009 1.00 96.31 108 ARG A N 1
ATOM 770 C CA . ARG A 1 108 ? -13.795 2.249 7.268 1.00 96.31 108 ARG A CA 1
ATOM 771 C C . ARG A 1 108 ? -14.977 1.347 6.931 1.00 96.31 108 ARG A C 1
ATOM 773 O O . ARG A 1 108 ? -16.013 1.467 7.588 1.00 96.31 108 ARG A O 1
ATOM 780 N N . THR A 1 109 ? -14.829 0.503 5.912 1.00 96.56 109 THR A N 1
ATOM 781 C CA . THR A 1 109 ? -15.898 -0.369 5.402 1.00 96.56 109 THR A CA 1
ATOM 782 C C . THR A 1 109 ? -15.801 -1.805 5.905 1.00 96.56 109 THR A C 1
ATOM 784 O O . THR A 1 109 ? -16.795 -2.521 5.862 1.00 96.56 109 THR A O 1
ATOM 787 N N . GLY A 1 110 ? -14.626 -2.243 6.370 1.00 94.19 110 GLY A N 1
ATOM 788 C CA . GLY A 1 110 ? -14.376 -3.647 6.702 1.00 94.19 110 GLY A CA 1
ATOM 789 C C . GLY A 1 110 ? -14.340 -4.563 5.474 1.00 94.19 110 GLY A C 1
ATOM 790 O O . GLY A 1 110 ? -14.377 -5.779 5.626 1.00 94.19 110 GLY A O 1
ATOM 791 N N . SER A 1 111 ? -14.278 -3.995 4.265 1.00 94.94 111 SER A N 1
ATOM 792 C CA . SER A 1 111 ? -14.274 -4.720 2.997 1.00 94.94 111 SER A CA 1
ATOM 793 C C . SER A 1 111 ? -13.087 -4.299 2.139 1.00 94.94 111 SER A C 1
ATOM 795 O O . SER A 1 111 ? -12.751 -3.120 2.066 1.00 94.94 111 SER A O 1
ATOM 797 N N . LEU A 1 112 ? -12.474 -5.265 1.454 1.00 95.38 112 LEU A N 1
ATOM 798 C CA . LEU A 1 112 ? -11.440 -5.016 0.446 1.00 95.38 112 LEU A CA 1
ATOM 799 C C . LEU A 1 112 ? -12.014 -4.429 -0.847 1.00 95.38 112 LEU A C 1
ATOM 801 O O . LEU A 1 112 ? -11.301 -3.754 -1.584 1.00 95.38 112 LEU A O 1
ATOM 805 N N . LEU A 1 113 ? -13.297 -4.677 -1.129 1.00 95.12 113 LEU A N 1
ATOM 806 C CA . LEU A 1 113 ? -13.904 -4.371 -2.423 1.00 95.12 113 LEU A CA 1
ATOM 807 C C . LEU A 1 113 ? -13.788 -2.885 -2.811 1.00 95.12 113 LEU A C 1
ATOM 809 O O . LEU A 1 113 ? -13.362 -2.621 -3.934 1.00 95.12 113 LEU A O 1
ATOM 813 N N . PRO A 1 114 ? -14.080 -1.901 -1.934 1.00 94.38 114 PRO A N 1
ATOM 814 C CA . PRO A 1 114 ? -13.949 -0.491 -2.299 1.00 94.38 114 PRO A CA 1
ATOM 815 C C . PRO A 1 114 ? -12.512 -0.094 -2.655 1.00 94.38 114 PRO A C 1
ATOM 817 O O . PRO A 1 114 ? -12.309 0.679 -3.587 1.00 94.38 114 PRO A O 1
ATOM 820 N N . ALA A 1 115 ? -11.519 -0.640 -1.945 1.00 95.12 115 ALA A N 1
ATOM 821 C CA . ALA A 1 115 ? -10.111 -0.377 -2.221 1.00 95.12 115 ALA A CA 1
ATOM 822 C C . ALA A 1 115 ? -9.656 -1.051 -3.522 1.00 95.12 115 ALA A C 1
ATOM 824 O O . ALA A 1 115 ? -9.015 -0.401 -4.338 1.00 95.12 115 ALA A O 1
ATOM 825 N N . VAL A 1 116 ? -10.058 -2.303 -3.767 1.00 93.88 116 VAL A N 1
ATOM 826 C CA . VAL A 1 116 ? -9.758 -3.029 -5.014 1.00 93.88 116 VAL A CA 1
ATOM 827 C C . VAL A 1 116 ? -10.361 -2.324 -6.227 1.00 93.88 116 VAL A C 1
ATOM 829 O O . VAL A 1 116 ? -9.693 -2.201 -7.248 1.00 93.88 116 VAL A O 1
ATOM 832 N N . LEU A 1 117 ? -11.596 -1.825 -6.126 1.00 91.50 117 LEU A N 1
ATOM 833 C CA . LEU A 1 117 ? -12.226 -1.064 -7.207 1.00 91.50 117 LEU A CA 1
ATOM 834 C C . LEU A 1 117 ? -11.524 0.279 -7.432 1.00 91.50 117 LEU A C 1
ATOM 836 O O . LEU A 1 117 ? -11.221 0.617 -8.572 1.00 91.50 117 LEU A O 1
ATOM 840 N N . ALA A 1 118 ? -11.228 1.027 -6.364 1.00 91.62 118 ALA A N 1
ATOM 841 C CA . ALA A 1 118 ? -10.513 2.298 -6.469 1.00 91.62 118 ALA A CA 1
ATOM 842 C C . ALA A 1 118 ? -9.109 2.116 -7.066 1.00 91.62 118 ALA A C 1
ATOM 844 O O . ALA A 1 118 ? -8.713 2.882 -7.937 1.00 91.62 118 ALA A O 1
ATOM 845 N N . HIS A 1 119 ? -8.387 1.083 -6.638 1.00 91.75 119 HIS A N 1
ATOM 846 C CA . HIS A 1 119 ? -7.071 0.729 -7.152 1.00 91.75 119 HIS A CA 1
ATOM 847 C C . HIS A 1 119 ? -7.156 0.269 -8.613 1.00 91.75 119 HIS A C 1
ATOM 849 O O . HIS A 1 119 ? -6.476 0.826 -9.469 1.00 91.75 119 HIS A O 1
ATOM 855 N N . GLY A 1 120 ? -8.044 -0.674 -8.936 1.00 86.88 120 GLY A N 1
ATOM 856 C CA . GLY A 1 120 ? -8.209 -1.190 -10.296 1.00 86.88 120 GLY A CA 1
ATOM 857 C C . GLY A 1 120 ? -8.629 -0.123 -11.311 1.00 86.88 120 GLY A C 1
ATOM 858 O O . GLY A 1 120 ? -8.238 -0.211 -12.469 1.00 86.88 120 GLY A O 1
ATOM 859 N N . LEU A 1 121 ? -9.379 0.900 -10.883 1.00 85.69 121 LEU A N 1
ATOM 860 C CA . LEU A 1 121 ? -9.741 2.059 -11.709 1.00 85.69 121 LEU A CA 1
ATOM 861 C C . LEU A 1 121 ? -8.647 3.133 -11.770 1.00 85.69 121 LEU A C 1
ATOM 863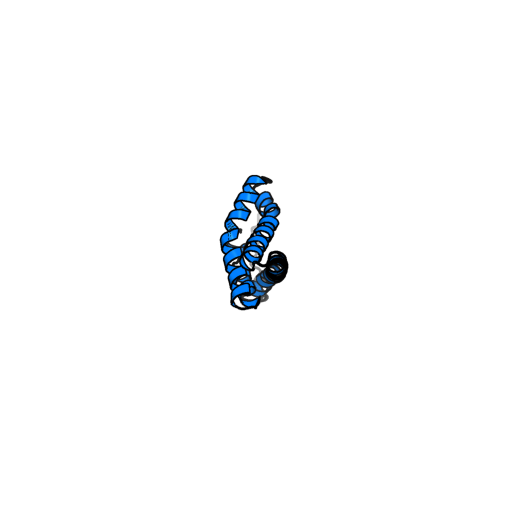 O O . LEU A 1 121 ? -8.656 3.962 -12.680 1.00 85.69 121 LEU A O 1
ATOM 867 N N . ASN A 1 122 ? -7.700 3.131 -10.833 1.00 82.56 122 ASN A N 1
ATOM 868 C CA . ASN A 1 122 ? -6.561 4.042 -10.805 1.00 82.56 122 ASN A CA 1
ATOM 869 C C . ASN A 1 122 ? -5.475 3.571 -11.791 1.00 82.56 122 ASN A C 1
ATOM 871 O O . ASN A 1 122 ? -4.346 3.285 -11.392 1.00 82.56 122 ASN A O 1
ATOM 875 N N . PHE A 1 123 ? -5.840 3.448 -13.074 1.00 62.47 123 PHE A N 1
ATOM 876 C CA . PHE A 1 123 ? -5.004 2.924 -14.157 1.00 62.47 123 PHE A CA 1
ATOM 877 C C . PHE A 1 123 ? -3.698 3.713 -14.323 1.00 62.47 123 PHE A C 1
ATOM 879 O O . PHE A 1 123 ? -3.586 4.603 -15.164 1.00 62.47 123 PHE A O 1
ATOM 886 N N . TRP A 1 124 ? -2.665 3.288 -13.595 1.00 55.47 124 TRP A N 1
ATOM 887 C CA . TRP A 1 124 ? -1.271 3.676 -13.814 1.00 55.47 124 TRP A CA 1
ATOM 888 C C . TRP A 1 124 ? -0.809 3.392 -15.258 1.00 55.47 124 TRP A C 1
ATOM 890 O O . TRP A 1 124 ? 0.065 4.079 -15.774 1.00 55.47 124 TRP A O 1
ATOM 900 N N . GLY A 1 125 ? -1.433 2.429 -15.948 1.00 45.88 125 GLY A N 1
ATOM 901 C CA . GLY A 1 125 ? -1.083 2.021 -17.313 1.00 45.88 125 GLY A CA 1
ATOM 902 C C . GLY A 1 125 ? -1.446 2.997 -18.443 1.00 45.88 125 GLY A C 1
ATOM 903 O O . GLY A 1 125 ? -0.901 2.844 -19.526 1.00 45.88 125 GLY A O 1
ATOM 904 N N . LEU A 1 126 ? -2.319 3.990 -18.222 1.00 45.09 126 LEU A N 1
ATOM 905 C CA . LEU A 1 126 ? -2.627 5.032 -19.227 1.00 45.09 126 LEU A CA 1
ATOM 906 C C . LEU A 1 126 ? -1.771 6.300 -19.066 1.00 45.09 126 LEU A C 1
ATOM 908 O O . LEU A 1 126 ? -1.772 7.151 -19.948 1.00 45.09 126 LEU A O 1
ATOM 912 N N . GLN A 1 127 ? -1.064 6.444 -17.941 1.00 43.28 127 GLN A N 1
ATOM 913 C CA . GLN A 1 127 ? -0.187 7.590 -17.664 1.00 43.28 127 GLN A CA 1
ATOM 914 C C . GLN A 1 127 ? 1.303 7.283 -17.884 1.00 43.28 127 GLN A C 1
ATOM 916 O O . GLN A 1 127 ? 2.104 8.210 -17.916 1.00 43.28 127 GLN A O 1
ATOM 921 N N . ASN A 1 128 ? 1.665 6.003 -18.033 1.00 42.84 128 ASN A N 1
ATOM 922 C CA . ASN A 1 128 ? 3.044 5.526 -18.207 1.00 42.84 128 ASN A CA 1
ATOM 923 C C . ASN A 1 128 ? 3.303 4.885 -19.589 1.00 42.84 128 ASN A C 1
ATOM 925 O O . ASN A 1 128 ? 4.299 4.180 -19.756 1.00 42.84 128 ASN A O 1
ATOM 929 N N . SER A 1 129 ? 2.396 5.092 -20.551 1.00 36.44 129 SER A N 1
ATOM 930 C CA . SER A 1 129 ? 2.528 4.691 -21.961 1.00 36.44 129 SER A CA 1
ATOM 931 C C . SER A 1 129 ? 2.923 5.864 -22.844 1.00 36.44 129 SER A C 1
ATOM 933 O O . SER A 1 129 ? 2.277 6.923 -22.669 1.00 36.44 129 SER A O 1
#

Radius of gyration: 23.96 Å; chains: 1; bounding box: 34×20×98 Å

Foldseek 3Di:
DDDDDDDDDDPDDDPPVVPPPDQPDPVNLLVVLLVVLVVLLVQLVVQLVVVCVVVVHSPVSQLVSLLVSLVVQQVVQCVVVVNDSVSSNVVSVVCSVVSSVLSVVCVVPVDNVVSSNVRSVVPPPVVVD

Sequence (129 aa):
PRGRDGLAGRPGAGDPLEGAGGGRGWGGLLLLGASAAIPEEFLRFVLQTRWGASLRSPAAGWILATLVWAALHVPNFAAQAGGDAAAGALGALRIVPVGLLWGYLTRRTGSLLPAVLAHGLNFWGLQNS

pLDDT: mean 83.28, std 19.66, range [36.44, 98.5]

Secondary structure (DSSP, 8-state):
---------------TTTT--SSSSHHHHHHHHHHHHHHHHHHHHHHHHHHHHHTT-HHHHHHHHHHHHHHTTHHHHHHHTTT-HHHHHHHHHHTHHHHHHHHHHHHHHS-SHHHHHHHHHS-GGGT--